Protein AF-A0A7V9UBP9-F1 (afdb_monomer_lite)

pLDDT: mean 84.16, std 15.75, range [43.78, 96.19]

Foldseek 3Di:
DPPPPDDDPPDPLLVVLLVQWDWDDPDVPDIDTDGDPPHDNVSVVVVVVVCVVVVVDDPPDPPDPDDDD

Radius of gyration: 16.71 Å; chains: 1; bounding box: 49×18×43 Å

Secondary structure (DSSP, 8-state):
--S--------HHHHHHHHH-EEEEEETTEEEEE--TTS--HHHHHHHHHHHHHHHS-----S------

Sequence (69 aa):
MRNHSLALPDDPELIKELSHVRLRESTPGVYRLDHDANQHDDRAIALGLAADELLRRPVEYPEARARQF

Structure (mmCIF, N/CA/C/O backbone):
data_AF-A0A7V9UBP9-F1
#
_entry.id   AF-A0A7V9UBP9-F1
#
loop_
_atom_site.group_PDB
_atom_site.id
_atom_site.type_symbol
_atom_site.label_atom_id
_atom_site.label_alt_id
_atom_site.label_comp_id
_atom_site.label_asym_id
_atom_site.label_entity_id
_atom_site.label_seq_id
_atom_site.pdbx_PDB_ins_code
_atom_site.Cartn_x
_atom_site.Cartn_y
_atom_site.Cartn_z
_atom_site.occupancy
_atom_site.B_iso_or_equiv
_atom_site.auth_seq_id
_atom_site.auth_comp_id
_atom_site.auth_asym_id
_atom_site.auth_atom_id
_atom_site.pdbx_PDB_model_num
ATOM 1 N N . MET A 1 1 ? -7.781 8.373 -3.558 1.00 51.91 1 MET A N 1
ATOM 2 C CA . MET A 1 1 ? -8.737 8.030 -2.482 1.00 51.91 1 MET A CA 1
ATOM 3 C C . MET A 1 1 ? -9.452 9.297 -2.023 1.00 51.91 1 MET A C 1
ATOM 5 O O . MET A 1 1 ? -8.807 10.140 -1.420 1.00 51.91 1 MET A O 1
ATOM 9 N N . ARG A 1 2 ? -10.728 9.504 -2.375 1.00 59.31 2 ARG A N 1
ATOM 10 C CA . ARG A 1 2 ? -11.515 10.679 -1.921 1.00 59.31 2 ARG A CA 1
ATOM 11 C C . ARG A 1 2 ? -12.941 10.352 -1.462 1.00 59.31 2 ARG A C 1
ATOM 13 O O . ARG A 1 2 ? -13.624 11.225 -0.951 1.00 59.31 2 ARG A O 1
ATOM 20 N N . ASN A 1 3 ? -13.372 9.099 -1.585 1.00 77.81 3 ASN A N 1
ATOM 21 C CA . ASN A 1 3 ? -14.767 8.713 -1.356 1.00 77.81 3 ASN A CA 1
ATOM 22 C C . ASN A 1 3 ? -15.027 8.236 0.086 1.00 77.81 3 ASN A C 1
ATOM 24 O O . ASN A 1 3 ? -16.101 7.716 0.358 1.00 77.81 3 ASN A O 1
ATOM 28 N N . HIS A 1 4 ? -14.035 8.358 0.985 1.00 81.06 4 HIS A N 1
ATOM 29 C CA . HIS A 1 4 ? -14.080 7.868 2.374 1.00 81.06 4 HIS A CA 1
ATOM 30 C C . HIS A 1 4 ? -14.593 6.421 2.520 1.00 81.06 4 HIS A C 1
ATOM 32 O O . HIS A 1 4 ? -15.181 6.054 3.529 1.00 81.06 4 HIS A O 1
ATOM 38 N N . SER A 1 5 ? -14.356 5.581 1.509 1.00 85.94 5 SER A N 1
ATOM 39 C CA . S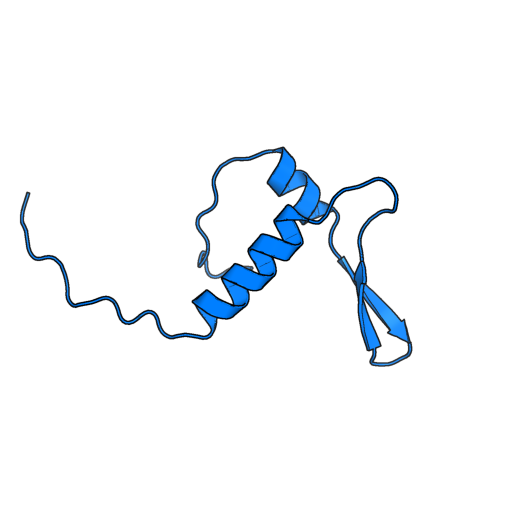ER A 1 5 ? -14.896 4.216 1.441 1.00 85.94 5 SER A CA 1
ATOM 40 C C . SER A 1 5 ? -14.164 3.212 2.335 1.00 85.94 5 SER A C 1
ATOM 42 O O . SER A 1 5 ? -14.579 2.063 2.418 1.00 85.94 5 SER A O 1
ATOM 44 N N . LEU A 1 6 ? -13.074 3.631 2.980 1.00 86.94 6 LEU A N 1
ATOM 45 C CA . LEU A 1 6 ? -12.298 2.826 3.917 1.00 86.94 6 LEU A CA 1
ATOM 46 C C . LEU A 1 6 ? -12.205 3.579 5.245 1.00 86.94 6 LEU A C 1
ATOM 48 O O . LEU A 1 6 ? -11.794 4.740 5.269 1.00 86.94 6 LEU A O 1
ATOM 52 N N . ALA A 1 7 ? -12.556 2.898 6.332 1.00 90.12 7 ALA A N 1
ATOM 53 C CA . ALA A 1 7 ? -12.261 3.320 7.694 1.00 90.12 7 ALA A CA 1
ATOM 54 C C . ALA A 1 7 ? -11.163 2.398 8.231 1.00 90.12 7 ALA A C 1
ATOM 56 O O . ALA A 1 7 ? -11.371 1.191 8.341 1.00 90.12 7 ALA A O 1
ATOM 57 N N . LEU A 1 8 ? -9.988 2.959 8.507 1.00 89.50 8 LEU A N 1
ATOM 58 C CA . LEU A 1 8 ? -8.820 2.215 8.975 1.00 89.50 8 LEU A CA 1
ATOM 59 C C . LEU A 1 8 ? -8.515 2.589 10.430 1.00 89.50 8 LEU A C 1
ATOM 61 O O . LEU A 1 8 ? -8.810 3.718 10.830 1.00 89.50 8 LEU A O 1
ATOM 65 N N . PRO A 1 9 ? -7.921 1.677 11.217 1.00 89.88 9 PRO A N 1
ATOM 66 C CA . PRO A 1 9 ? -7.328 2.031 12.499 1.00 89.88 9 PRO A CA 1
ATOM 67 C C . PRO A 1 9 ? -6.262 3.118 12.329 1.00 89.88 9 PRO A C 1
ATOM 69 O O . PRO A 1 9 ? -5.588 3.176 11.298 1.00 89.88 9 PRO A O 1
ATOM 72 N N . ASP A 1 10 ? -6.081 3.940 13.359 1.00 92.62 10 ASP A N 1
ATOM 73 C CA . ASP A 1 10 ? -4.962 4.880 13.433 1.00 92.62 10 ASP A CA 1
ATOM 74 C C . ASP A 1 10 ? -3.674 4.111 13.787 1.00 92.62 10 ASP A C 1
ATOM 76 O O . ASP A 1 10 ? -3.277 4.019 14.948 1.00 92.62 10 ASP A O 1
ATOM 80 N N . ASP A 1 11 ? -3.094 3.448 12.780 1.00 95.81 11 ASP A N 1
ATOM 81 C CA . ASP A 1 11 ? -1.853 2.670 12.872 1.00 95.81 11 ASP A CA 1
ATOM 82 C C . ASP A 1 11 ? -0.718 3.412 12.136 1.00 95.81 11 ASP A C 1
ATOM 84 O O . ASP A 1 11 ? -0.691 3.431 10.897 1.00 95.81 11 ASP A O 1
ATOM 88 N N . PRO A 1 12 ? 0.242 4.010 12.873 1.00 95.19 12 PRO A N 1
ATOM 89 C CA . PRO A 1 12 ? 1.355 4.749 12.285 1.00 95.19 12 PRO A CA 1
ATOM 90 C C . PRO A 1 12 ? 2.223 3.921 11.334 1.00 95.19 12 PRO A C 1
ATOM 92 O O . PRO A 1 12 ? 2.727 4.465 10.350 1.00 95.19 12 PRO A O 1
ATOM 95 N N . GLU A 1 13 ? 2.388 2.619 11.585 1.00 94.94 13 GLU A N 1
ATOM 96 C CA . GLU A 1 13 ? 3.200 1.762 10.717 1.00 94.94 13 GLU A CA 1
ATOM 97 C C . GLU A 1 13 ? 2.468 1.469 9.407 1.00 94.94 13 GLU A C 1
ATOM 99 O O . GLU A 1 13 ? 3.073 1.540 8.341 1.00 94.94 13 GLU A O 1
ATOM 104 N N . LEU A 1 14 ? 1.148 1.260 9.448 1.00 94.38 14 LEU A N 1
ATOM 105 C CA . LEU A 1 14 ? 0.347 1.125 8.228 1.00 94.38 14 LEU A CA 1
ATOM 106 C C . LEU A 1 14 ? 0.371 2.411 7.390 1.00 94.38 14 LEU A C 1
ATOM 108 O O . LEU A 1 14 ? 0.526 2.352 6.170 1.00 94.38 14 LEU A O 1
ATOM 112 N N . ILE A 1 15 ? 0.239 3.579 8.028 1.00 94.25 15 ILE A N 1
ATOM 113 C CA . ILE A 1 15 ? 0.333 4.877 7.340 1.00 94.25 15 ILE A CA 1
ATOM 114 C C . ILE A 1 15 ? 1.708 5.028 6.685 1.00 94.25 15 ILE A C 1
ATOM 116 O O . ILE A 1 15 ? 1.809 5.452 5.530 1.00 94.25 15 ILE A O 1
ATOM 120 N N . LYS A 1 16 ? 2.767 4.649 7.406 1.00 94.81 16 LYS A N 1
ATOM 121 C CA . LYS A 1 16 ? 4.131 4.664 6.891 1.00 94.81 16 LYS A CA 1
ATOM 122 C C . LYS A 1 16 ? 4.263 3.758 5.669 1.00 94.81 16 LYS A C 1
ATOM 124 O O . LYS A 1 16 ? 4.742 4.238 4.645 1.00 94.81 16 LYS A O 1
ATOM 129 N N . GLU A 1 17 ? 3.819 2.506 5.719 1.00 96.00 17 GLU A N 1
ATOM 130 C CA . GLU A 1 17 ? 3.859 1.600 4.559 1.00 96.00 17 GLU A CA 1
ATOM 131 C C . GLU A 1 17 ? 3.088 2.181 3.362 1.00 96.00 17 GLU A C 1
ATOM 133 O O . GLU A 1 17 ? 3.643 2.312 2.271 1.00 96.00 17 GLU A O 1
ATOM 138 N N . LEU A 1 18 ? 1.851 2.647 3.575 1.00 93.81 18 LEU A N 1
ATOM 139 C CA . LEU A 1 18 ? 1.024 3.260 2.526 1.00 93.81 18 LEU A CA 1
ATOM 140 C C . LEU A 1 18 ? 1.695 4.470 1.864 1.00 93.81 18 LEU A C 1
ATOM 142 O O . LEU A 1 18 ? 1.502 4.698 0.672 1.00 93.81 18 LEU A O 1
ATOM 146 N N . SER A 1 19 ? 2.483 5.243 2.615 1.00 92.94 19 SER A N 1
ATOM 147 C CA . SER A 1 19 ? 3.185 6.418 2.087 1.00 92.94 19 SER A CA 1
ATOM 148 C C . SER A 1 19 ? 4.403 6.087 1.213 1.00 92.94 19 SER A C 1
ATOM 150 O O . SER A 1 19 ? 4.822 6.934 0.424 1.00 92.94 19 SER A O 1
ATOM 152 N N . HIS A 1 20 ? 4.955 4.872 1.318 1.00 93.31 20 HIS A N 1
ATOM 153 C CA . HIS A 1 20 ? 6.116 4.434 0.530 1.00 93.31 20 HIS A CA 1
ATOM 154 C C . HIS A 1 20 ? 5.735 3.671 -0.743 1.00 93.31 20 HIS A C 1
ATOM 156 O O . HIS A 1 20 ? 6.580 3.492 -1.624 1.00 93.31 20 HIS A O 1
ATOM 162 N N . VAL A 1 21 ? 4.477 3.243 -0.868 1.00 93.69 21 VAL A N 1
ATOM 163 C CA . VAL A 1 21 ? 3.980 2.542 -2.054 1.00 93.69 21 VAL A CA 1
ATOM 164 C C . VAL A 1 21 ? 3.675 3.537 -3.174 1.00 93.69 21 VAL A C 1
ATOM 166 O O . VAL A 1 21 ? 2.935 4.506 -3.002 1.00 93.69 21 VAL A O 1
ATOM 169 N N . ARG A 1 22 ? 4.209 3.272 -4.367 1.00 92.88 22 ARG A N 1
ATOM 170 C CA . ARG A 1 22 ? 4.018 4.100 -5.565 1.00 92.88 22 ARG A CA 1
ATOM 171 C C . ARG A 1 22 ? 3.758 3.245 -6.795 1.00 92.88 22 ARG A C 1
ATOM 173 O O . ARG A 1 22 ? 4.218 2.112 -6.894 1.00 92.88 22 ARG A O 1
ATOM 180 N N . LEU A 1 23 ? 3.075 3.820 -7.778 1.00 93.00 23 LEU A N 1
ATOM 181 C CA . LEU A 1 23 ? 3.002 3.230 -9.108 1.00 93.00 23 LEU A CA 1
ATOM 182 C C . LEU A 1 23 ? 4.190 3.728 -9.932 1.00 93.00 23 LEU A C 1
ATOM 184 O O . LEU A 1 23 ? 4.375 4.935 -10.093 1.00 93.00 23 LEU A O 1
ATOM 188 N N . ARG A 1 24 ? 4.989 2.806 -10.460 1.00 94.44 24 ARG A N 1
ATO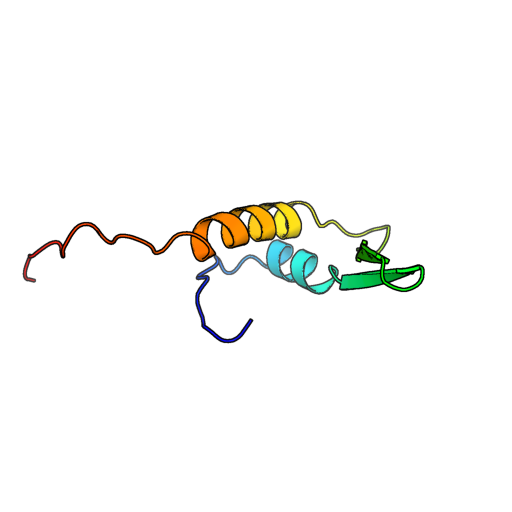M 189 C CA . ARG A 1 24 ? 6.131 3.108 -11.321 1.00 94.44 24 ARG A CA 1
ATOM 190 C C . ARG A 1 24 ? 5.955 2.429 -12.669 1.00 94.44 24 ARG A C 1
ATOM 192 O O . ARG A 1 24 ? 5.676 1.236 -12.740 1.00 94.44 24 ARG A O 1
ATOM 199 N N . GLU A 1 25 ? 6.155 3.184 -13.739 1.00 95.81 25 GLU A N 1
ATOM 200 C CA . GLU A 1 25 ? 6.227 2.631 -15.089 1.00 95.81 25 GLU A CA 1
ATOM 201 C C . GLU A 1 25 ? 7.599 1.971 -15.296 1.00 95.81 25 GLU A C 1
ATOM 203 O O . GLU A 1 25 ? 8.637 2.619 -15.138 1.00 95.81 25 GLU A O 1
ATOM 208 N N . SER A 1 26 ? 7.619 0.667 -15.582 1.00 91.19 26 SER A N 1
ATOM 209 C CA . SER A 1 26 ? 8.860 -0.089 -15.814 1.00 91.19 26 SER A CA 1
ATOM 210 C C . SER A 1 26 ? 9.280 -0.084 -17.281 1.00 91.19 26 SER A C 1
ATOM 212 O O . SER A 1 26 ? 10.467 -0.029 -17.590 1.00 91.19 26 SER A O 1
ATOM 214 N N . THR A 1 27 ? 8.302 -0.135 -18.179 1.00 93.06 27 THR A N 1
ATOM 215 C CA . THR A 1 27 ? 8.430 -0.005 -19.635 1.00 93.06 27 THR A CA 1
ATOM 216 C C . THR A 1 27 ? 7.154 0.667 -20.151 1.00 93.06 27 THR A C 1
ATOM 218 O O . THR A 1 27 ? 6.166 0.668 -19.415 1.00 93.06 27 THR A O 1
ATOM 221 N N . PRO A 1 28 ? 7.133 1.223 -21.379 1.00 96.19 28 PRO A N 1
ATOM 222 C CA . PRO A 1 28 ? 5.953 1.911 -21.898 1.00 96.19 28 PRO A CA 1
ATOM 223 C C . PRO A 1 28 ? 4.670 1.080 -21.753 1.00 96.19 28 PRO A C 1
ATOM 225 O O . PRO A 1 28 ? 4.562 -0.007 -22.323 1.00 96.19 28 PRO A O 1
ATOM 228 N N . GLY A 1 29 ? 3.717 1.585 -20.968 1.00 94.69 29 GLY A N 1
ATOM 229 C CA . GLY A 1 29 ? 2.426 0.944 -20.703 1.00 94.69 29 GLY A CA 1
ATOM 230 C C . GLY A 1 29 ? 2.439 -0.196 -19.675 1.00 94.69 29 GLY A C 1
ATOM 231 O O . GLY A 1 29 ? 1.388 -0.780 -19.413 1.00 94.69 29 GLY A O 1
ATOM 232 N N . VAL A 1 30 ? 3.586 -0.515 -19.069 1.00 95.31 30 VAL A N 1
ATOM 233 C CA . VAL A 1 30 ? 3.704 -1.533 -18.015 1.00 95.31 30 VAL A CA 1
ATOM 234 C C . VAL A 1 30 ? 3.982 -0.853 -16.685 1.00 95.31 30 VAL A C 1
ATOM 236 O O . VAL A 1 30 ? 5.049 -0.277 -16.467 1.00 95.31 30 VAL A O 1
ATOM 239 N N . TYR A 1 31 ? 3.025 -0.975 -15.771 1.00 93.69 31 TYR A N 1
ATOM 240 C CA . TYR A 1 31 ? 3.098 -0.390 -14.441 1.00 93.69 31 TYR A CA 1
ATOM 241 C C . TYR A 1 31 ? 3.310 -1.455 -13.374 1.00 93.69 31 TYR A C 1
ATOM 243 O O . TYR A 1 31 ? 2.763 -2.557 -13.442 1.00 93.69 31 TYR A O 1
ATOM 251 N N . ARG A 1 32 ? 4.086 -1.095 -12.356 1.00 91.94 32 ARG A N 1
ATOM 252 C CA . ARG A 1 32 ? 4.344 -1.911 -11.178 1.00 91.94 32 ARG A CA 1
ATOM 253 C C . ARG A 1 32 ? 4.088 -1.093 -9.917 1.00 91.94 32 ARG A C 1
ATOM 255 O O . ARG A 1 32 ? 4.437 0.084 -9.856 1.00 91.94 32 ARG A O 1
ATOM 262 N N . LEU A 1 33 ? 3.500 -1.743 -8.918 1.00 90.81 33 LEU A N 1
ATOM 263 C CA . LEU A 1 33 ? 3.529 -1.274 -7.535 1.00 90.81 33 LEU A CA 1
ATOM 264 C C . LEU A 1 33 ? 4.943 -1.469 -6.983 1.00 90.81 33 LEU A C 1
ATOM 266 O O . LEU A 1 33 ? 5.452 -2.587 -6.962 1.00 90.81 33 LEU A O 1
ATOM 270 N N . ASP A 1 34 ? 5.582 -0.364 -6.627 1.00 92.44 34 ASP A N 1
ATOM 271 C CA . ASP A 1 34 ? 6.970 -0.279 -6.181 1.00 92.44 34 ASP A CA 1
ATOM 272 C C . ASP A 1 34 ? 7.019 0.335 -4.774 1.00 92.44 34 A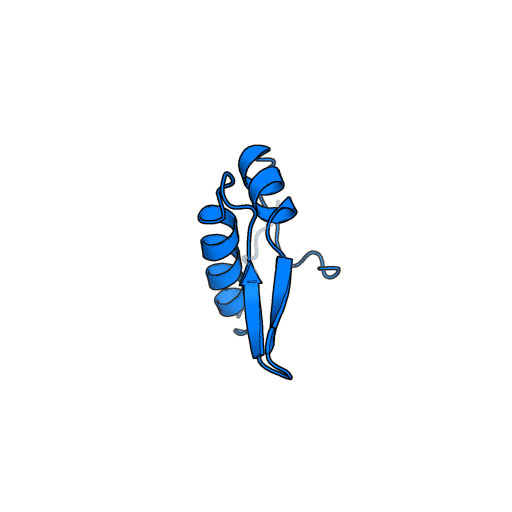SP A C 1
ATOM 274 O O . ASP A 1 34 ? 6.151 1.137 -4.419 1.00 92.44 34 ASP A O 1
ATOM 278 N N . HIS A 1 35 ? 8.046 -0.010 -4.001 1.00 92.31 35 HIS A N 1
ATOM 279 C CA . HIS A 1 35 ? 8.331 0.558 -2.681 1.00 92.31 35 HIS A CA 1
ATOM 280 C C . HIS A 1 35 ? 9.842 0.804 -2.533 1.00 92.31 35 HIS A C 1
ATOM 282 O O . HIS A 1 35 ? 10.650 0.369 -3.357 1.00 92.31 35 HIS A O 1
ATOM 288 N N . ASP A 1 36 ? 10.252 1.563 -1.517 1.00 90.81 36 ASP A N 1
ATOM 289 C CA . ASP A 1 36 ? 11.676 1.790 -1.248 1.00 90.81 36 ASP A CA 1
ATOM 290 C C . ASP A 1 36 ? 12.333 0.526 -0.692 1.00 90.81 36 ASP A C 1
ATOM 292 O O . ASP A 1 36 ? 11.813 -0.063 0.241 1.00 90.81 36 ASP A O 1
ATOM 296 N N . ALA A 1 37 ? 13.510 0.141 -1.197 1.00 84.44 37 ALA A N 1
ATOM 297 C CA . ALA A 1 37 ? 14.138 -1.169 -0.948 1.00 84.44 37 ALA A CA 1
ATOM 298 C C . ALA A 1 37 ? 14.361 -1.571 0.530 1.00 84.44 37 ALA A C 1
ATOM 300 O O . ALA A 1 37 ? 14.636 -2.735 0.802 1.00 84.44 37 ALA A O 1
ATOM 301 N N . ASN A 1 38 ? 14.265 -0.627 1.470 1.00 89.19 38 ASN A N 1
ATOM 302 C CA . ASN A 1 38 ? 14.411 -0.864 2.910 1.00 89.19 38 ASN A CA 1
ATOM 303 C C . ASN A 1 38 ? 13.105 -0.646 3.694 1.00 89.19 38 ASN A C 1
ATOM 305 O O . ASN A 1 38 ? 13.145 -0.549 4.919 1.00 89.19 38 ASN A O 1
ATOM 309 N N . GLN A 1 39 ? 11.973 -0.505 3.006 1.00 92.38 39 GLN A N 1
ATOM 310 C CA . GLN A 1 39 ? 10.661 -0.296 3.606 1.00 92.38 39 GLN A CA 1
ATOM 311 C C . GLN A 1 39 ? 9.763 -1.500 3.353 1.00 92.38 39 GLN A C 1
ATOM 313 O O . GLN A 1 39 ? 9.946 -2.244 2.397 1.00 92.38 39 GLN A O 1
ATOM 318 N N . HIS A 1 40 ? 8.782 -1.666 4.229 1.00 94.19 40 HIS A N 1
ATOM 319 C CA . HIS A 1 40 ? 7.744 -2.674 4.089 1.00 94.19 40 HIS A CA 1
ATOM 320 C C . HIS A 1 40 ? 6.567 -2.131 3.272 1.00 94.19 40 HIS A C 1
ATOM 322 O O . HIS A 1 40 ? 6.301 -0.925 3.271 1.00 94.19 40 HIS A O 1
ATOM 328 N N . ASP A 1 41 ? 5.871 -3.029 2.584 1.00 94.19 41 ASP A N 1
ATOM 329 C CA . ASP A 1 41 ? 4.626 -2.755 1.868 1.00 94.19 41 ASP A CA 1
ATOM 330 C C . ASP A 1 41 ? 3.563 -3.843 2.083 1.00 94.19 41 ASP A C 1
ATOM 332 O O . ASP A 1 41 ? 2.483 -3.777 1.501 1.00 94.19 41 ASP A O 1
ATOM 336 N N . ASP A 1 42 ? 3.823 -4.844 2.919 1.00 94.88 42 ASP A N 1
ATOM 337 C CA . ASP A 1 42 ? 2.996 -6.038 3.045 1.00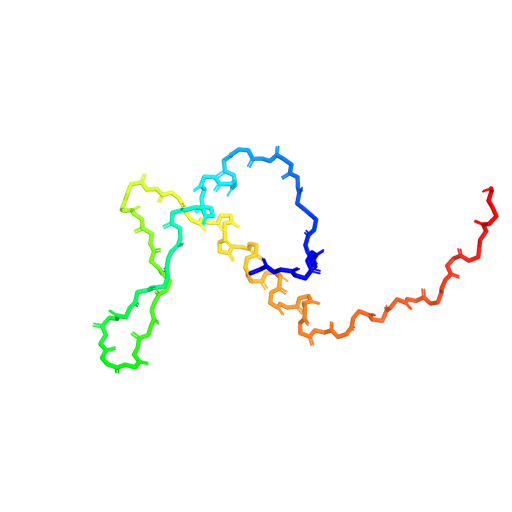 94.88 42 ASP A CA 1
ATOM 338 C C . ASP A 1 42 ? 1.584 -5.730 3.554 1.00 94.88 42 ASP A C 1
ATOM 340 O O . ASP A 1 42 ? 0.608 -6.248 2.997 1.00 94.88 42 ASP A O 1
ATOM 344 N N . ARG A 1 43 ? 1.430 -4.835 4.539 1.00 95.31 43 ARG A N 1
ATOM 345 C CA . ARG A 1 43 ? 0.098 -4.441 5.026 1.00 95.31 43 ARG A CA 1
ATOM 346 C C . ARG A 1 43 ? -0.607 -3.553 4.018 1.00 95.31 43 ARG A C 1
ATOM 348 O O . ARG A 1 43 ? -1.812 -3.704 3.817 1.00 95.31 43 ARG A O 1
ATOM 355 N N . ALA A 1 44 ? 0.125 -2.652 3.365 1.00 94.88 44 ALA A N 1
ATOM 356 C CA . ALA A 1 44 ? -0.420 -1.799 2.313 1.00 94.88 44 ALA A CA 1
ATOM 357 C C . ALA A 1 44 ? -0.947 -2.625 1.124 1.00 94.88 44 ALA A C 1
ATOM 359 O O . ALA A 1 44 ? -2.058 -2.379 0.646 1.00 94.88 44 ALA A O 1
ATOM 360 N N . ILE A 1 45 ? -0.200 -3.643 0.686 1.00 94.88 45 ILE A N 1
ATOM 361 C CA . ILE A 1 45 ? -0.612 -4.566 -0.377 1.00 94.88 45 ILE A CA 1
ATOM 362 C C . ILE A 1 45 ? -1.801 -5.419 0.075 1.00 94.88 45 ILE A C 1
ATOM 364 O O . ILE A 1 45 ? -2.794 -5.500 -0.652 1.00 94.88 45 ILE A O 1
ATOM 368 N N . ALA A 1 46 ? -1.755 -6.003 1.277 1.00 95.69 46 ALA A N 1
ATOM 369 C CA . ALA A 1 46 ? -2.868 -6.786 1.817 1.00 95.69 46 ALA A CA 1
ATOM 370 C C . ALA A 1 46 ? -4.163 -5.960 1.898 1.00 95.69 46 ALA A C 1
ATOM 372 O O . ALA A 1 46 ? -5.229 -6.419 1.480 1.00 95.69 46 ALA A O 1
ATOM 373 N N . LEU A 1 47 ? -4.063 -4.714 2.370 1.00 94.81 47 LEU A N 1
ATOM 374 C CA . LEU A 1 47 ? -5.181 -3.780 2.418 1.00 94.81 47 LEU A CA 1
ATOM 375 C C . LEU A 1 47 ? -5.704 -3.444 1.017 1.00 94.81 47 LEU A C 1
ATOM 377 O O . LEU A 1 47 ? -6.916 -3.423 0.815 1.00 94.81 47 LEU A O 1
ATOM 381 N N . GLY A 1 48 ? -4.816 -3.193 0.052 1.00 92.50 48 GLY A N 1
ATOM 382 C CA . GLY A 1 48 ? -5.192 -2.894 -1.330 1.00 92.50 48 GLY A CA 1
ATOM 383 C C . GLY A 1 48 ? -5.987 -4.026 -1.982 1.00 92.50 48 GLY A C 1
ATOM 384 O O . GLY A 1 48 ? -7.018 -3.769 -2.602 1.00 92.50 48 GLY A O 1
ATOM 385 N N . LEU A 1 49 ? -5.557 -5.275 -1.782 1.00 93.62 49 LEU A N 1
ATOM 386 C CA . LEU A 1 49 ? -6.262 -6.463 -2.273 1.00 93.62 49 LEU A CA 1
ATOM 387 C C . LEU A 1 49 ? -7.646 -6.616 -1.631 1.00 93.62 49 LEU A C 1
ATOM 389 O O . LEU A 1 49 ? -8.631 -6.851 -2.330 1.00 93.62 49 LEU A O 1
ATOM 393 N N . ALA A 1 50 ? -7.738 -6.442 -0.310 1.00 93.31 50 ALA A N 1
ATOM 394 C CA . ALA A 1 50 ? -9.013 -6.508 0.396 1.00 93.31 50 ALA A CA 1
ATOM 395 C C . ALA A 1 50 ? -9.970 -5.391 -0.051 1.00 93.31 50 ALA A C 1
ATOM 397 O O . ALA A 1 50 ? -11.154 -5.636 -0.275 1.00 93.31 50 ALA A O 1
ATOM 398 N N . ALA A 1 51 ? -9.461 -4.168 -0.214 1.00 92.12 51 ALA A N 1
ATOM 399 C CA . ALA A 1 51 ? -10.249 -3.030 -0.662 1.00 92.12 51 ALA A CA 1
ATOM 400 C C . A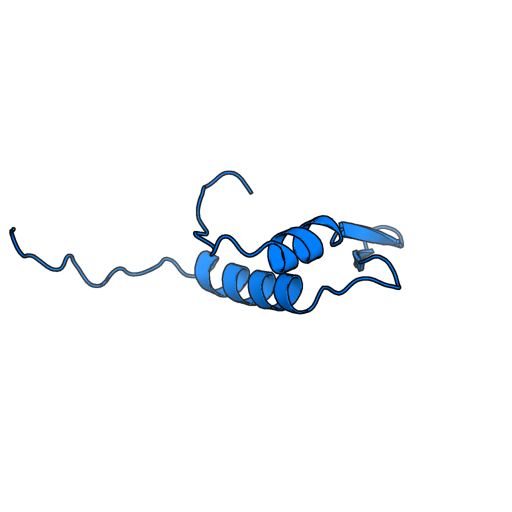LA A 1 51 ? -10.754 -3.204 -2.101 1.00 92.12 51 ALA A C 1
ATOM 402 O O . ALA A 1 51 ? -11.909 -2.880 -2.364 1.00 92.12 51 ALA A O 1
ATOM 403 N N . ASP A 1 52 ? -9.933 -3.723 -3.020 1.00 91.44 52 ASP A N 1
ATOM 404 C CA . ASP A 1 52 ? -10.354 -3.995 -4.402 1.00 91.44 52 ASP A CA 1
ATOM 405 C C . ASP A 1 52 ? -11.532 -4.977 -4.436 1.00 91.44 52 ASP A C 1
ATOM 407 O O . ASP A 1 52 ? -12.550 -4.701 -5.070 1.00 91.44 52 ASP A O 1
ATOM 411 N N . GLU A 1 53 ? -11.446 -6.066 -3.672 1.00 91.38 53 GLU A N 1
ATOM 412 C CA . GLU A 1 53 ? -12.523 -7.054 -3.592 1.00 91.38 53 GLU A CA 1
ATOM 413 C C . GLU A 1 53 ? -13.804 -6.471 -2.973 1.00 91.38 53 GLU A C 1
ATOM 415 O O . GLU A 1 53 ? -14.903 -6.650 -3.506 1.00 91.38 53 GLU A O 1
ATOM 420 N N . LEU A 1 54 ? -13.674 -5.743 -1.860 1.00 88.38 54 LEU A N 1
ATOM 421 C CA . LEU A 1 54 ? -14.814 -5.183 -1.130 1.00 88.38 54 LEU A CA 1
ATOM 422 C C . LEU A 1 54 ? -15.511 -4.049 -1.887 1.00 88.38 54 LEU A C 1
ATOM 424 O O . LEU A 1 54 ? -16.719 -3.891 -1.748 1.00 88.38 54 LEU A O 1
ATOM 428 N N . LEU A 1 55 ? -14.775 -3.257 -2.671 1.00 86.69 55 LEU A N 1
ATOM 429 C CA . LEU A 1 55 ? -15.327 -2.108 -3.396 1.00 86.69 55 LEU A CA 1
ATOM 430 C C . LEU A 1 55 ? -15.853 -2.470 -4.789 1.00 86.69 55 LEU A C 1
ATOM 432 O O . LEU A 1 55 ? -16.674 -1.733 -5.335 1.00 86.69 55 LEU A O 1
ATOM 436 N N . ARG A 1 56 ? -15.408 -3.589 -5.376 1.00 85.75 56 ARG A N 1
ATOM 437 C CA . ARG A 1 56 ? -15.967 -4.107 -6.637 1.00 85.75 56 ARG A CA 1
ATOM 438 C C . ARG A 1 56 ? -17.325 -4.765 -6.457 1.00 85.75 56 ARG A C 1
ATOM 440 O O . ARG A 1 56 ? -18.119 -4.779 -7.396 1.00 85.75 56 ARG A O 1
ATOM 447 N N . ARG A 1 57 ? -17.599 -5.314 -5.274 1.00 72.75 57 ARG A N 1
ATOM 448 C CA . ARG A 1 57 ? -18.918 -5.849 -4.943 1.00 72.75 57 ARG A CA 1
ATOM 449 C C . ARG A 1 57 ? -19.798 -4.710 -4.422 1.00 72.75 57 ARG A C 1
ATOM 451 O O . ARG A 1 57 ? -19.386 -4.031 -3.483 1.00 72.75 57 ARG A O 1
ATOM 458 N N . PRO A 1 58 ? -21.011 -4.485 -4.960 1.00 60.50 58 PRO A N 1
ATOM 459 C CA . PRO A 1 58 ? -21.987 -3.697 -4.224 1.00 60.50 58 PRO A CA 1
ATOM 460 C C . PRO A 1 58 ? -22.200 -4.392 -2.878 1.00 60.50 58 PRO A C 1
ATOM 462 O O . PRO A 1 58 ? -22.525 -5.579 -2.831 1.00 60.50 58 PRO A O 1
ATOM 465 N N . VAL A 1 59 ? -21.953 -3.677 -1.781 1.00 60.94 59 VAL A N 1
ATOM 466 C CA . VAL A 1 59 ? -22.286 -4.185 -0.452 1.00 60.94 59 VAL A CA 1
ATOM 467 C C . VAL A 1 59 ? -23.808 -4.250 -0.393 1.00 60.94 59 VAL A C 1
ATOM 469 O O . VAL A 1 59 ? -24.478 -3.234 -0.212 1.0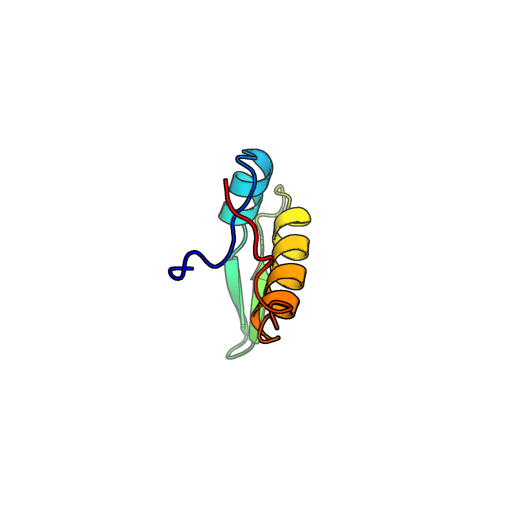0 60.94 59 VAL A O 1
ATOM 472 N N . GLU A 1 60 ? -24.364 -5.445 -0.591 1.00 59.84 60 GLU A N 1
ATOM 473 C CA . GLU A 1 60 ? -25.726 -5.743 -0.170 1.00 59.84 60 GLU A CA 1
ATOM 474 C C . GLU A 1 60 ? -25.731 -5.655 1.350 1.00 59.84 60 GLU A C 1
ATOM 476 O O . GLU A 1 60 ? -25.334 -6.584 2.052 1.00 59.84 60 GLU A O 1
ATOM 481 N N . TYR A 1 61 ? -26.120 -4.498 1.876 1.00 58.53 61 TYR A N 1
ATOM 482 C CA . TYR A 1 61 ? -26.492 -4.408 3.274 1.00 58.53 61 TYR A CA 1
ATOM 483 C C . TYR A 1 61 ? -27.752 -5.263 3.442 1.00 58.53 61 TYR A C 1
ATOM 485 O O . TYR A 1 61 ? -28.778 -4.911 2.853 1.00 58.53 61 TYR A O 1
ATOM 493 N N . PRO A 1 62 ? -27.715 -6.365 4.218 1.00 56.06 62 PRO A N 1
ATOM 494 C CA . PRO A 1 62 ? -28.939 -7.044 4.605 1.00 56.06 62 PRO A CA 1
ATOM 495 C C . PRO A 1 62 ? -29.780 -5.997 5.322 1.00 56.06 62 PRO A C 1
ATOM 497 O O . PRO A 1 62 ? -29.273 -5.327 6.227 1.00 56.06 62 PRO A O 1
ATOM 500 N N . GLU A 1 63 ? -31.001 -5.802 4.834 1.00 61.56 63 GLU A N 1
ATOM 501 C CA . GLU A 1 63 ? -31.887 -4.703 5.195 1.00 61.56 63 GLU A CA 1
ATOM 502 C C . GLU A 1 63 ? -31.789 -4.339 6.676 1.00 61.56 63 GLU A C 1
ATOM 504 O O . GLU A 1 63 ? -31.826 -5.210 7.548 1.00 61.56 63 GLU A O 1
ATOM 509 N N . ALA A 1 64 ? -31.613 -3.033 6.906 1.00 56.91 64 ALA A N 1
ATOM 510 C CA . ALA A 1 64 ? -31.662 -2.330 8.176 1.00 56.91 64 ALA A CA 1
ATOM 511 C C . ALA A 1 64 ? -32.029 -3.226 9.365 1.00 56.91 64 ALA A C 1
ATOM 513 O O . ALA A 1 64 ? -33.181 -3.642 9.516 1.00 56.91 64 ALA A O 1
ATOM 514 N N . ARG A 1 65 ? -31.083 -3.431 10.291 1.00 51.53 65 ARG A N 1
ATOM 515 C CA . ARG A 1 65 ? -31.482 -3.743 11.662 1.00 51.53 65 ARG A CA 1
ATOM 516 C C . ARG A 1 65 ? -32.282 -2.556 12.185 1.00 51.53 65 ARG A C 1
ATOM 518 O O . ARG A 1 65 ? -31.744 -1.609 12.748 1.00 51.53 65 ARG A O 1
ATOM 525 N N . ALA A 1 66 ? -33.591 -2.644 11.990 1.00 51.53 66 ALA A N 1
ATOM 526 C CA . ALA A 1 66 ? -34.580 -2.058 12.853 1.00 51.53 66 ALA A CA 1
ATOM 527 C C . ALA A 1 66 ? -34.179 -2.366 14.297 1.00 51.53 66 ALA A C 1
ATOM 529 O O . ALA A 1 66 ? -34.092 -3.537 14.677 1.00 51.53 66 ALA A O 1
ATOM 530 N N . ARG A 1 67 ? -33.889 -1.308 15.054 1.00 45.78 67 ARG A N 1
ATOM 531 C CA . ARG A 1 67 ? -34.188 -1.090 16.480 1.00 45.78 67 ARG A CA 1
ATOM 532 C C . ARG A 1 67 ? -33.449 0.190 16.872 1.00 45.78 67 ARG A C 1
ATOM 534 O O . ARG A 1 67 ? -32.227 0.223 16.862 1.00 45.78 67 ARG A O 1
ATOM 541 N N . GLN A 1 68 ? -34.160 1.316 16.961 1.00 43.78 68 GLN A N 1
ATOM 542 C CA . GLN A 1 68 ? -34.659 1.809 18.253 1.00 43.78 68 GLN A CA 1
ATOM 543 C C . GLN A 1 68 ? -33.600 1.641 19.340 1.00 43.78 68 GLN A C 1
ATOM 545 O O . GLN A 1 68 ? -33.506 0.551 19.895 1.00 43.78 68 GLN A O 1
ATOM 550 N N . PHE A 1 69 ? -32.857 2.714 19.612 1.00 44.53 69 PHE A N 1
ATOM 551 C CA . PHE A 1 69 ? -32.709 3.306 20.942 1.00 44.53 69 PHE A CA 1
ATOM 552 C C . PHE A 1 69 ? -32.534 4.814 20.773 1.00 44.53 69 PHE A C 1
ATOM 554 O O . PHE A 1 69 ? -31.727 5.206 19.901 1.00 44.53 69 PHE A O 1
#